Protein AF-A0A1B1N0K8-F1 (afdb_monomer)

Foldseek 3Di:
DVVVVVVVVVVVVVVVVVVVVCCVPCVVVVVVVVVVVVVVVCCVVCPPVVVVDDPPPDPDPVRVVVVVVVVVVVVVVVVPDDDDDDDDDDDDPPPDPVPVCPVVDDDDD

Mean predicted aligned error: 20.17 Å

pLDDT: mean 74.96, std 12.53, range [45.84, 94.75]

Secondary structure (DSSP, 8-state):
-HHHHHHHHHHHHHHHHHHHHHHHHHHHHHHHHHHHHHHHHHHHHS--GGGG--------HHHHHHHHHHHHHHHHHHTT--SS-----PPP-----TTSSTTSS----

Sequence (109 aa):
MRRQNLIFWIVMALVAVGVIRGLLSNWISLVIPLVLVALVYVLYKYPPKRFRRGPKIKPSARTAAKVAASQRRSAASSRSSSEGKRKHYPFQVIDGQKGKNDEDLPKYH

Nearest PDB structures (foldseek):
  8glv-assembly1_zt  TM=1.470E-01  e=8.382E+00  Chlamydomonas reinhardtii

Organism: NCBI:txid1462996

Solvent-accessible surface area (backbone atoms only — not comparable to full-atom values): 6939 Å² total; per-residue (Å²): 113,73,67,57,55,52,51,50,52,53,52,52,49,51,50,50,51,50,52,50,52,48,40,73,75,43,41,66,74,59,46,50,60,53,50,49,52,50,49,51,49,48,43,67,77,53,59,56,72,81,78,67,60,66,81,84,76,73,63,52,73,68,54,44,52,53,49,51,53,51,48,50,53,53,56,62,57,52,77,77,49,78,81,92,71,86,78,85,74,77,88,75,83,76,78,75,73,82,81,78,61,75,85,77,59,84,79,86,125

Radius of gyration: 37.85 Å; Cα contacts (8 Å, |Δi|>4): 6; chains: 1; bounding box: 62×38×108 Å

Structure (mmCIF, N/CA/C/O backbone):
data_AF-A0A1B1N0K8-F1
#
_entry.id   AF-A0A1B1N0K8-F1
#
loop_
_atom_site.group_PDB
_atom_site.id
_atom_site.type_symbol
_atom_site.label_atom_id
_atom_site.label_alt_id
_atom_site.label_comp_id
_atom_site.label_asym_id
_atom_site.label_entity_id
_atom_site.label_seq_id
_atom_site.pdbx_PDB_ins_code
_atom_site.Cartn_x
_atom_site.Cartn_y
_atom_site.Cartn_z
_atom_site.occupancy
_atom_site.B_iso_or_equiv
_atom_site.auth_seq_id
_atom_site.auth_comp_id
_atom_site.auth_asym_id
_atom_site.auth_atom_id
_atom_site.pdbx_PDB_model_num
ATOM 1 N N . MET A 1 1 ? 5.768 21.586 -34.714 1.00 59.00 1 MET A N 1
ATOM 2 C CA . MET A 1 1 ? 5.221 20.732 -33.632 1.00 59.00 1 MET A CA 1
ATOM 3 C C . MET A 1 1 ? 5.008 19.258 -34.016 1.00 59.00 1 MET A C 1
ATOM 5 O O . MET A 1 1 ? 5.335 18.403 -33.212 1.00 59.00 1 MET A O 1
ATOM 9 N N . ARG A 1 2 ? 4.551 18.887 -35.230 1.00 65.06 2 ARG A N 1
ATOM 10 C CA . ARG A 1 2 ? 4.288 17.462 -35.584 1.00 65.06 2 ARG A CA 1
ATOM 11 C C . ARG A 1 2 ? 5.509 16.521 -35.524 1.00 65.06 2 ARG A C 1
ATOM 13 O O . ARG A 1 2 ? 5.355 15.344 -35.223 1.00 65.06 2 ARG A O 1
ATOM 20 N N . ARG A 1 3 ? 6.722 17.037 -35.766 1.00 67.25 3 ARG A N 1
ATOM 21 C CA . ARG A 1 3 ? 7.972 16.254 -35.674 1.00 67.25 3 ARG A CA 1
ATOM 22 C C . ARG A 1 3 ? 8.324 15.868 -34.234 1.00 67.25 3 ARG A C 1
ATOM 24 O O . ARG A 1 3 ? 8.834 14.779 -34.018 1.00 67.25 3 ARG A O 1
ATOM 31 N N . GLN A 1 4 ? 7.996 16.717 -33.257 1.00 80.75 4 GLN A N 1
ATOM 32 C CA . GLN A 1 4 ? 8.192 16.410 -31.835 1.00 80.75 4 GLN A CA 1
ATOM 33 C C . GLN A 1 4 ? 7.243 15.304 -31.377 1.00 80.75 4 GLN A C 1
ATOM 35 O O . GLN A 1 4 ? 7.672 14.418 -30.652 1.00 80.75 4 GLN A O 1
ATOM 40 N N . ASN A 1 5 ? 6.004 15.283 -31.881 1.00 79.31 5 ASN A N 1
ATOM 41 C CA . ASN A 1 5 ? 5.079 14.177 -31.623 1.00 79.31 5 ASN A CA 1
ATOM 42 C C . ASN A 1 5 ? 5.612 12.858 -32.200 1.00 79.31 5 ASN A C 1
ATOM 44 O O . ASN A 1 5 ? 5.522 11.832 -31.539 1.00 79.31 5 ASN A O 1
ATOM 48 N N . LEU A 1 6 ? 6.206 12.884 -33.398 1.00 88.50 6 LEU A N 1
ATOM 49 C CA . LEU A 1 6 ? 6.798 11.691 -34.007 1.00 88.50 6 LEU A CA 1
ATOM 50 C C . LEU A 1 6 ? 7.989 11.165 -33.188 1.00 88.50 6 LEU A C 1
ATOM 52 O O . LEU A 1 6 ? 8.060 9.977 -32.893 1.00 88.50 6 LEU A O 1
ATOM 56 N N . ILE A 1 7 ? 8.887 12.063 -32.772 1.00 89.69 7 ILE A N 1
ATOM 57 C CA . ILE A 1 7 ? 10.038 11.726 -31.921 1.00 89.69 7 ILE A CA 1
ATOM 58 C C . ILE A 1 7 ? 9.560 11.194 -30.566 1.00 89.69 7 ILE A C 1
ATOM 60 O O . ILE A 1 7 ? 10.062 10.179 -30.100 1.00 89.69 7 ILE A O 1
ATOM 64 N N . PHE A 1 8 ? 8.553 11.826 -29.962 1.00 92.69 8 PHE A N 1
ATOM 65 C CA . PHE A 1 8 ? 7.960 11.382 -28.704 1.00 92.69 8 PHE A CA 1
ATOM 66 C C . PHE A 1 8 ? 7.393 9.962 -28.810 1.00 92.69 8 PHE A C 1
ATOM 68 O O . PHE A 1 8 ? 7.686 9.124 -27.962 1.00 92.69 8 PHE A O 1
ATOM 75 N N . TRP A 1 9 ? 6.642 9.665 -29.873 1.00 94.12 9 TRP A N 1
ATOM 76 C CA . TRP A 1 9 ? 6.097 8.327 -30.108 1.00 94.12 9 TRP A CA 1
ATOM 77 C C . TRP A 1 9 ? 7.185 7.277 -30.346 1.00 94.12 9 TRP A C 1
ATOM 79 O O . TRP A 1 9 ? 7.082 6.172 -29.819 1.00 94.12 9 TRP A O 1
ATOM 89 N N . ILE A 1 10 ? 8.250 7.621 -31.075 1.00 93.88 10 ILE A N 1
ATOM 90 C CA . ILE A 1 10 ? 9.402 6.732 -31.287 1.00 93.88 10 ILE A CA 1
ATOM 91 C C . ILE A 1 10 ? 10.117 6.440 -29.965 1.00 93.88 10 ILE A C 1
ATOM 93 O O . ILE A 1 10 ? 10.381 5.281 -29.655 1.00 93.88 10 ILE A O 1
ATOM 97 N N . VAL A 1 11 ? 10.394 7.473 -29.165 1.00 93.88 11 VAL A N 1
ATOM 98 C CA . VAL A 1 11 ? 11.031 7.320 -27.850 1.00 93.88 11 VAL A CA 1
ATOM 99 C C . VAL A 1 11 ? 10.153 6.473 -26.934 1.00 93.88 11 VAL A C 1
ATOM 101 O O . VAL A 1 11 ? 10.654 5.556 -26.288 1.00 93.88 11 VAL A O 1
ATOM 104 N N . MET A 1 12 ? 8.842 6.716 -26.919 1.00 94.69 12 MET A N 1
ATOM 105 C CA . MET A 1 12 ? 7.923 5.968 -26.068 1.00 94.69 12 MET A CA 1
ATOM 106 C C . MET A 1 12 ? 7.792 4.500 -26.499 1.00 94.69 12 MET A C 1
ATOM 108 O O . MET A 1 12 ? 7.754 3.612 -25.649 1.00 94.69 12 MET A O 1
ATOM 112 N N . ALA A 1 13 ? 7.829 4.218 -27.805 1.00 92.44 13 ALA A N 1
ATOM 113 C CA . ALA A 1 13 ? 7.900 2.853 -28.320 1.00 92.44 13 ALA A CA 1
ATOM 114 C C . ALA A 1 13 ? 9.215 2.156 -27.928 1.00 92.44 13 ALA A C 1
ATOM 116 O O . ALA A 1 13 ? 9.197 0.993 -27.527 1.00 92.44 13 ALA A O 1
ATOM 117 N N . LEU A 1 14 ? 10.351 2.859 -27.979 1.00 92.94 14 LEU A N 1
ATOM 118 C CA . LEU A 1 14 ? 11.652 2.307 -27.586 1.00 92.94 1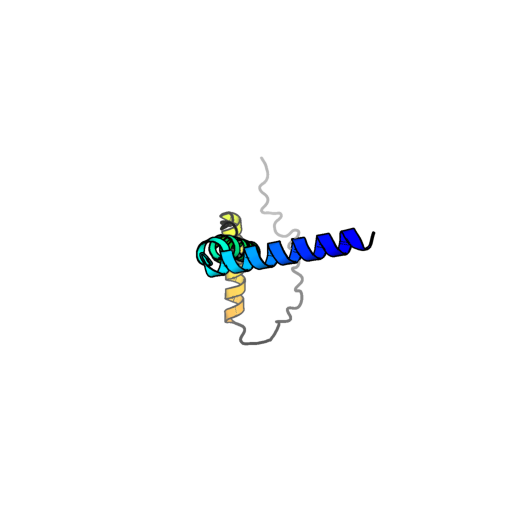4 LEU A CA 1
ATOM 119 C C . LEU A 1 14 ? 11.701 1.971 -26.091 1.00 92.94 14 LEU A C 1
ATOM 121 O O . LEU A 1 14 ? 12.174 0.900 -25.710 1.00 92.94 14 LEU A O 1
ATOM 125 N N . VAL A 1 15 ? 11.158 2.860 -25.254 1.00 90.81 15 VAL A N 1
ATOM 126 C CA . VAL A 1 15 ? 10.996 2.630 -23.813 1.00 90.81 15 VAL A CA 1
ATOM 127 C C . VAL A 1 15 ? 10.108 1.413 -23.572 1.00 90.81 15 VAL A C 1
ATOM 129 O O . VAL A 1 15 ? 10.497 0.526 -22.816 1.00 90.81 15 VAL A O 1
ATOM 132 N N . ALA A 1 16 ? 8.962 1.317 -24.252 1.00 88.38 16 ALA A N 1
ATOM 133 C CA . ALA A 1 16 ? 8.064 0.173 -24.123 1.00 88.38 16 ALA A CA 1
ATOM 134 C C . ALA A 1 16 ? 8.762 -1.147 -24.491 1.00 88.38 16 ALA A C 1
ATOM 136 O O . ALA A 1 16 ? 8.697 -2.107 -23.728 1.00 88.38 16 ALA A O 1
ATOM 137 N N . VAL A 1 17 ? 9.495 -1.191 -25.607 1.00 87.44 17 VAL A N 1
ATOM 138 C CA . VAL A 1 17 ? 10.250 -2.384 -26.029 1.00 87.44 17 VAL A CA 1
ATOM 139 C C . VAL A 1 17 ? 11.359 -2.734 -25.032 1.00 87.44 17 VAL A C 1
ATOM 141 O O . VAL A 1 17 ? 11.558 -3.912 -24.734 1.00 87.44 17 VAL A O 1
ATOM 144 N N . GLY A 1 18 ? 12.061 -1.737 -24.487 1.00 80.56 18 GLY A N 1
ATOM 145 C CA . GLY A 1 18 ? 13.083 -1.933 -23.457 1.00 80.56 18 GLY A CA 1
ATOM 146 C C . GLY A 1 18 ? 12.507 -2.519 -22.168 1.00 80.56 18 GLY A C 1
ATOM 147 O O . GLY A 1 18 ? 13.045 -3.491 -21.639 1.00 80.56 18 GLY A O 1
ATOM 148 N N . VAL A 1 19 ? 11.367 -1.992 -21.713 1.00 80.44 19 VAL A N 1
ATOM 149 C CA . VAL A 1 19 ? 10.635 -2.512 -20.549 1.00 80.44 19 VAL A CA 1
ATOM 150 C C . VAL A 1 19 ? 10.168 -3.940 -20.805 1.00 80.44 19 VAL A C 1
ATOM 152 O O . VAL A 1 19 ? 10.390 -4.800 -19.961 1.00 80.44 19 VAL A O 1
ATOM 155 N N . ILE A 1 20 ? 9.591 -4.222 -21.976 1.00 80.25 20 ILE A N 1
ATOM 156 C CA . ILE A 1 20 ? 9.135 -5.566 -22.352 1.00 80.25 20 ILE A CA 1
ATOM 157 C C . ILE A 1 20 ? 10.315 -6.544 -22.347 1.00 80.25 20 ILE A C 1
ATOM 159 O O . ILE A 1 20 ? 10.243 -7.576 -21.689 1.00 80.25 20 ILE A O 1
ATOM 163 N N . ARG A 1 21 ? 11.440 -6.214 -22.995 1.00 78.38 21 ARG A N 1
ATOM 164 C CA . ARG A 1 21 ? 12.632 -7.080 -23.001 1.00 78.38 21 ARG A CA 1
ATOM 165 C C . ARG A 1 21 ? 13.219 -7.296 -21.604 1.00 78.38 21 ARG A C 1
ATOM 167 O O . ARG A 1 21 ? 13.594 -8.421 -21.287 1.00 78.38 21 ARG A O 1
ATOM 174 N N . GLY A 1 22 ? 13.268 -6.257 -20.768 1.00 72.44 22 GLY A N 1
ATOM 175 C CA . GLY A 1 22 ? 13.711 -6.370 -19.374 1.00 72.44 22 GLY A CA 1
ATOM 176 C C . GLY A 1 22 ? 12.771 -7.231 -18.526 1.00 72.44 22 GLY A C 1
ATOM 177 O O . GLY A 1 22 ? 13.226 -8.024 -17.701 1.00 72.44 22 GLY A O 1
ATOM 178 N N . LEU A 1 23 ? 11.466 -7.142 -18.790 1.00 71.69 23 LEU A N 1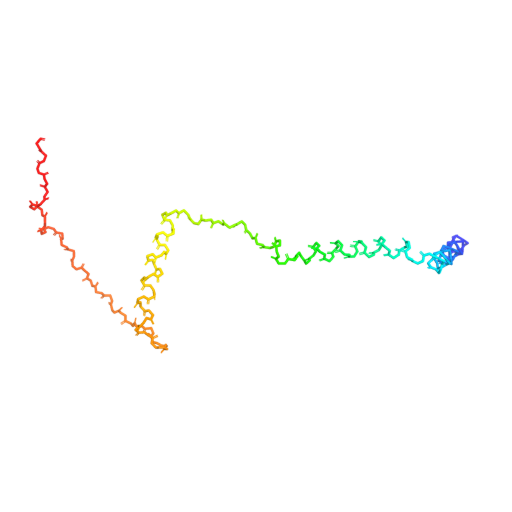
ATOM 179 C CA . LEU A 1 23 ? 10.455 -7.993 -18.178 1.00 71.69 23 LEU A CA 1
ATOM 180 C C . LEU A 1 23 ? 10.623 -9.446 -18.634 1.00 71.69 23 LEU A C 1
ATOM 182 O O . LEU A 1 23 ? 10.575 -10.331 -17.800 1.00 71.69 23 LEU A O 1
ATOM 186 N N . LEU A 1 24 ? 10.905 -9.717 -19.909 1.00 73.62 24 LEU A N 1
ATOM 187 C CA . LEU A 1 24 ? 11.147 -11.081 -20.397 1.00 73.62 24 LEU A CA 1
ATOM 188 C C . LEU A 1 24 ? 12.447 -11.705 -19.858 1.00 73.62 24 LEU A C 1
ATOM 190 O O . LEU A 1 24 ? 12.469 -12.912 -19.634 1.00 73.62 24 LEU A O 1
ATOM 194 N N . SER A 1 25 ? 13.517 -10.930 -19.633 1.00 75.25 25 SER A N 1
ATOM 195 C CA . SER A 1 25 ? 14.793 -11.494 -19.158 1.00 75.25 25 SER A CA 1
ATOM 196 C C . SER A 1 25 ? 14.855 -11.674 -17.640 1.00 75.25 25 SER A C 1
ATOM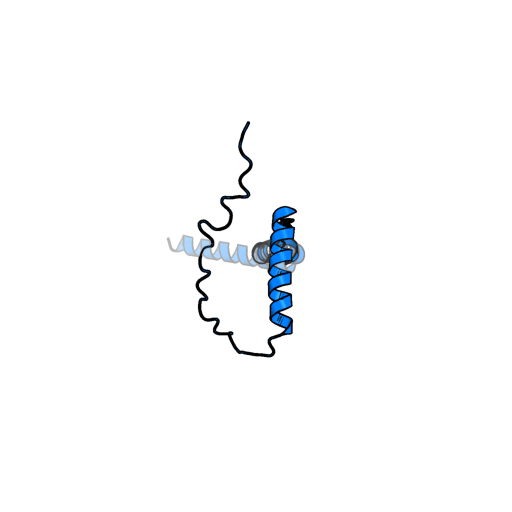 198 O O . SER A 1 25 ? 15.425 -12.653 -17.176 1.00 75.25 25 SER A O 1
ATOM 200 N N . ASN A 1 26 ? 14.292 -10.744 -16.861 1.00 71.75 26 ASN A N 1
ATOM 201 C CA . ASN A 1 26 ? 14.362 -10.748 -15.396 1.00 71.75 26 ASN A CA 1
ATOM 202 C C . ASN A 1 26 ? 13.027 -10.312 -14.773 1.00 71.75 26 ASN A C 1
ATOM 204 O O . ASN A 1 26 ? 12.990 -9.441 -13.901 1.00 71.75 26 ASN A O 1
ATOM 208 N N . TRP A 1 27 ? 11.923 -10.937 -15.200 1.00 73.06 27 TRP A N 1
ATOM 209 C CA . TRP A 1 27 ? 10.568 -10.633 -14.715 1.00 73.06 27 TRP A CA 1
ATOM 210 C C . TRP A 1 27 ? 10.479 -10.592 -13.185 1.00 73.06 27 TRP A C 1
ATOM 212 O O . TRP A 1 27 ? 9.830 -9.714 -12.623 1.00 73.06 27 TRP A O 1
ATOM 222 N N . ILE A 1 28 ? 11.202 -11.487 -12.508 1.00 73.31 28 ILE A N 1
ATOM 223 C CA . ILE A 1 28 ? 11.251 -11.595 -11.047 1.00 73.31 28 ILE A CA 1
ATOM 224 C C . ILE A 1 28 ? 11.717 -10.279 -10.406 1.00 73.31 28 ILE A C 1
ATOM 226 O O . ILE A 1 28 ? 11.122 -9.834 -9.430 1.00 73.31 28 ILE A O 1
ATOM 230 N N . SER A 1 29 ? 12.720 -9.603 -10.975 1.00 77.06 29 SER A N 1
ATOM 231 C C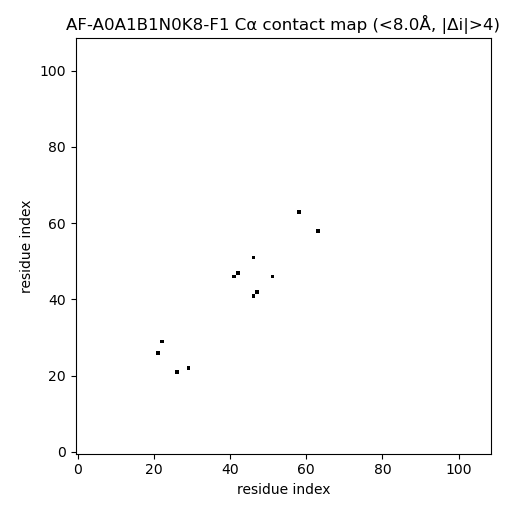A . SER A 1 29 ? 13.283 -8.370 -10.403 1.00 77.06 29 SER A CA 1
ATOM 232 C C . SER A 1 29 ? 12.326 -7.174 -10.491 1.00 77.06 29 SER A C 1
ATOM 234 O O . SER A 1 29 ? 12.354 -6.307 -9.623 1.00 77.06 29 SER A O 1
ATOM 236 N N . LEU A 1 30 ? 11.433 -7.150 -11.488 1.00 76.31 30 LEU A N 1
ATOM 237 C CA . LEU A 1 30 ? 10.407 -6.110 -11.649 1.00 76.31 30 LEU A CA 1
ATOM 238 C C . LEU A 1 30 ? 9.108 -6.446 -10.904 1.00 76.31 30 LEU A C 1
ATOM 240 O O . LEU A 1 30 ? 8.449 -5.561 -10.359 1.00 76.31 30 LEU A O 1
ATOM 244 N N . VAL A 1 31 ? 8.750 -7.728 -10.840 1.00 82.00 31 VAL A N 1
ATOM 245 C CA . VAL A 1 31 ? 7.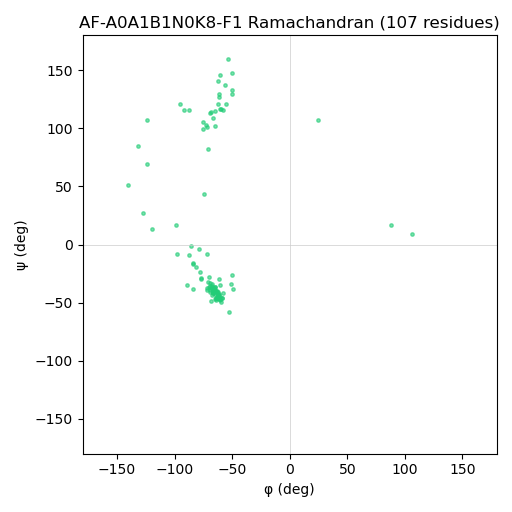552 -8.196 -10.139 1.00 82.00 31 VAL A CA 1
ATOM 246 C C . VAL A 1 31 ? 7.722 -8.099 -8.626 1.00 82.00 31 VAL A C 1
ATOM 248 O O . VAL A 1 31 ? 6.771 -7.711 -7.959 1.00 82.00 31 VAL A O 1
ATOM 251 N N . ILE A 1 32 ? 8.910 -8.371 -8.073 1.00 83.44 32 ILE A N 1
ATOM 252 C CA . ILE A 1 32 ? 9.163 -8.261 -6.626 1.00 83.44 32 ILE A CA 1
ATOM 253 C C . ILE A 1 32 ? 8.769 -6.883 -6.066 1.00 83.44 32 ILE A C 1
ATOM 255 O O . ILE A 1 32 ? 7.916 -6.857 -5.181 1.00 83.44 32 ILE A O 1
ATOM 259 N N . PRO A 1 33 ? 9.305 -5.739 -6.540 1.00 86.38 33 PRO A N 1
ATOM 260 C CA . PRO A 1 33 ? 8.944 -4.434 -5.989 1.00 86.38 33 PRO A CA 1
ATOM 261 C C . PRO A 1 33 ? 7.473 -4.084 -6.243 1.00 86.38 33 PRO A C 1
ATOM 263 O O . PRO A 1 33 ? 6.826 -3.531 -5.356 1.00 86.38 33 PRO A O 1
ATOM 266 N N . LEU A 1 34 ? 6.912 -4.456 -7.401 1.00 90.19 34 LEU A N 1
ATOM 267 C CA . LEU A 1 34 ? 5.495 -4.238 -7.709 1.00 90.19 34 LEU A CA 1
ATOM 268 C C . LEU A 1 34 ? 4.582 -4.988 -6.728 1.00 90.19 34 LEU A C 1
ATOM 270 O O . LEU A 1 34 ? 3.644 -4.414 -6.173 1.00 90.19 34 LEU A O 1
ATOM 274 N N . VAL A 1 35 ? 4.885 -6.262 -6.479 1.00 91.75 35 VAL A N 1
ATOM 275 C CA . VAL A 1 35 ? 4.172 -7.104 -5.516 1.00 91.75 35 VAL A CA 1
ATOM 276 C C . VAL A 1 35 ? 4.376 -6.582 -4.103 1.00 91.75 35 VAL A C 1
ATOM 278 O O . VAL A 1 35 ? 3.429 -6.592 -3.330 1.00 91.75 35 VAL A O 1
ATOM 281 N N . LEU A 1 36 ? 5.559 -6.073 -3.757 1.00 94.38 36 LEU A N 1
ATOM 282 C CA . LEU A 1 36 ? 5.836 -5.502 -2.440 1.00 94.38 36 LEU A CA 1
ATOM 283 C C . LEU A 1 36 ? 4.977 -4.256 -2.188 1.00 94.38 36 LEU A C 1
ATOM 285 O O . LEU A 1 36 ? 4.326 -4.164 -1.149 1.00 94.38 36 LEU A O 1
ATOM 289 N N . VAL A 1 37 ? 4.887 -3.345 -3.164 1.00 94.56 37 VAL A N 1
ATOM 290 C CA . VAL A 1 37 ? 3.997 -2.174 -3.101 1.00 94.56 37 VAL A CA 1
ATOM 291 C C . VAL A 1 37 ? 2.535 -2.607 -3.006 1.00 94.56 37 VAL A C 1
ATOM 293 O O . VAL A 1 37 ? 1.807 -2.108 -2.148 1.00 94.56 37 VAL A O 1
ATOM 296 N N . ALA A 1 38 ? 2.103 -3.565 -3.830 1.00 93.75 38 ALA A N 1
ATOM 297 C CA . ALA A 1 38 ? 0.742 -4.09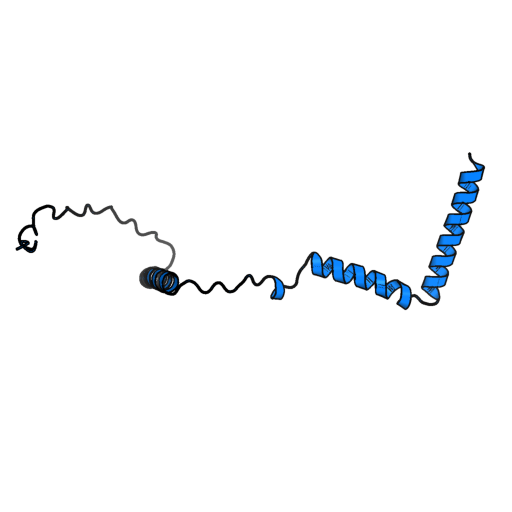0 -3.783 1.00 93.75 38 ALA A CA 1
ATOM 298 C C . ALA A 1 38 ? 0.427 -4.747 -2.429 1.00 93.75 38 ALA A C 1
ATOM 300 O O . ALA A 1 38 ? -0.631 -4.503 -1.854 1.00 93.75 38 ALA A O 1
ATOM 301 N N . LEU A 1 39 ? 1.356 -5.531 -1.880 1.00 94.31 39 LEU A N 1
ATOM 302 C CA . LEU A 1 39 ? 1.216 -6.205 -0.595 1.00 94.31 39 LEU A CA 1
ATOM 303 C C . LEU A 1 39 ? 1.122 -5.190 0.546 1.00 94.31 39 LEU A C 1
ATOM 305 O O . LEU A 1 39 ? 0.221 -5.294 1.375 1.00 94.31 39 LEU A O 1
ATOM 309 N N . VAL A 1 40 ? 1.999 -4.183 0.567 1.00 94.19 40 VAL A N 1
ATOM 310 C CA . VAL A 1 40 ? 1.950 -3.086 1.545 1.00 94.19 40 VAL A CA 1
ATOM 311 C C . VAL A 1 40 ? 0.639 -2.317 1.424 1.00 94.19 40 VAL A C 1
ATOM 313 O O . VAL A 1 40 ? -0.006 -2.067 2.439 1.00 94.19 40 VAL A O 1
ATOM 316 N N . TYR A 1 41 ? 0.198 -1.994 0.206 1.00 94.75 41 TYR A N 1
ATOM 317 C CA . TYR A 1 41 ? -1.070 -1.306 -0.034 1.00 94.75 41 TYR A CA 1
ATOM 318 C C . TYR A 1 41 ? -2.269 -2.118 0.469 1.00 94.75 41 TYR A C 1
ATOM 320 O O . TYR A 1 41 ? -3.123 -1.590 1.181 1.00 94.75 41 TYR A O 1
ATOM 328 N N . VAL A 1 42 ? -2.319 -3.414 0.153 1.00 93.31 42 VAL A N 1
ATOM 329 C CA . VAL A 1 42 ? -3.373 -4.324 0.618 1.00 93.31 42 VAL A CA 1
ATOM 330 C C . VAL A 1 42 ? -3.356 -4.426 2.138 1.00 93.31 42 VAL A C 1
ATOM 332 O O . VAL A 1 42 ? -4.411 -4.331 2.759 1.00 93.31 42 VAL A O 1
ATOM 335 N N . LEU A 1 43 ? -2.183 -4.570 2.753 1.00 89.88 43 LEU A N 1
ATOM 336 C CA . LEU A 1 43 ? -2.056 -4.701 4.203 1.00 89.88 43 LEU A CA 1
ATOM 337 C C . LEU A 1 43 ? -2.362 -3.389 4.940 1.00 89.88 43 LEU A C 1
ATOM 339 O O . LEU A 1 43 ? -2.903 -3.422 6.042 1.00 89.88 43 LEU A O 1
ATOM 343 N N . TYR A 1 44 ? -2.060 -2.243 4.327 1.00 89.38 44 TYR A N 1
ATOM 344 C CA . TYR A 1 44 ? -2.444 -0.920 4.814 1.00 89.38 44 TYR A CA 1
ATOM 345 C C . TYR A 1 44 ? -3.960 -0.707 4.726 1.00 89.38 44 TYR A C 1
ATOM 347 O O . TYR A 1 44 ? -4.588 -0.288 5.697 1.00 89.38 44 TYR A O 1
ATOM 355 N N . LYS A 1 45 ? -4.567 -1.019 3.575 1.00 91.19 45 LYS A N 1
ATOM 356 C CA . LYS A 1 45 ? -6.006 -0.836 3.342 1.00 91.19 45 LYS A CA 1
ATOM 357 C C . LYS A 1 45 ? -6.850 -1.827 4.145 1.00 91.19 45 LYS A C 1
ATOM 359 O O . LYS A 1 45 ? -7.922 -1.474 4.638 1.00 91.19 45 LYS A O 1
ATOM 364 N N . TYR A 1 46 ? -6.361 -3.053 4.285 1.00 88.94 46 TYR A N 1
ATOM 365 C CA . TYR A 1 46 ? -7.024 -4.159 4.964 1.00 88.94 46 TYR A CA 1
ATOM 366 C C . TYR A 1 46 ? -6.116 -4.716 6.069 1.00 88.94 46 TYR A C 1
ATOM 368 O O . TYR A 1 46 ? -5.626 -5.846 5.965 1.00 88.94 46 TYR A O 1
ATOM 376 N N . PRO A 1 47 ? -5.894 -3.952 7.159 1.00 82.12 47 PRO A N 1
ATOM 377 C CA . PRO A 1 47 ? -5.034 -4.397 8.241 1.00 82.12 47 PRO A CA 1
ATOM 378 C C . PRO A 1 47 ? -5.611 -5.678 8.853 1.00 82.12 47 PRO A C 1
ATOM 380 O O . PRO A 1 47 ? -6.805 -5.729 9.186 1.00 82.12 47 PRO A O 1
ATOM 383 N N . PRO A 1 48 ? -4.799 -6.737 9.017 1.00 82.38 48 PRO A N 1
ATOM 384 C CA . PRO A 1 48 ? -5.298 -8.010 9.504 1.00 82.38 48 PRO A CA 1
ATOM 385 C C . PRO A 1 48 ? -5.900 -7.858 10.904 1.00 82.38 48 PRO A C 1
ATOM 387 O O . PRO A 1 48 ? -5.425 -7.079 11.730 1.00 82.38 48 PRO A O 1
ATOM 390 N N . LYS A 1 49 ? -6.952 -8.640 11.189 1.00 73.88 49 LYS A N 1
ATOM 391 C CA . LYS A 1 49 ? -7.780 -8.547 12.412 1.00 73.88 49 LYS A CA 1
ATOM 392 C C . LYS A 1 49 ? -6.970 -8.527 13.718 1.00 73.88 49 LYS A C 1
ATOM 394 O O . LYS A 1 49 ? -7.427 -7.959 14.705 1.00 73.88 49 LYS A O 1
ATOM 399 N N . ARG A 1 50 ? -5.761 -9.099 13.724 1.00 74.81 50 ARG A N 1
ATOM 400 C CA . ARG A 1 50 ? -4.822 -9.047 14.857 1.00 74.81 50 ARG A CA 1
ATOM 401 C C . ARG A 1 50 ? -4.395 -7.623 15.239 1.00 74.81 50 ARG A C 1
ATOM 403 O O . ARG A 1 50 ? -4.267 -7.358 16.427 1.00 74.81 50 ARG A O 1
ATOM 410 N N . PHE A 1 51 ? -4.263 -6.717 14.270 1.00 71.81 51 PHE A N 1
ATOM 411 C CA . PHE A 1 51 ? -3.910 -5.307 14.483 1.00 71.81 51 PHE A CA 1
ATOM 412 C C . PHE A 1 51 ? -5.128 -4.410 14.742 1.00 71.81 51 PHE A C 1
ATOM 414 O O . PHE A 1 51 ? -4.975 -3.264 15.141 1.00 71.81 51 PHE A O 1
ATOM 421 N N . ARG A 1 52 ? -6.349 -4.933 14.562 1.00 68.94 52 ARG A N 1
ATOM 422 C CA . ARG A 1 52 ? -7.604 -4.232 14.889 1.00 68.94 52 ARG A CA 1
ATOM 423 C C . ARG A 1 52 ? -8.023 -4.392 16.352 1.00 68.94 52 ARG A C 1
ATOM 425 O O . ARG A 1 52 ? -9.064 -3.874 16.750 1.00 68.94 52 ARG A O 1
ATOM 432 N N . ARG A 1 53 ? -7.261 -5.136 17.159 1.00 76.75 53 ARG A N 1
ATOM 433 C CA . ARG A 1 53 ? -7.534 -5.261 18.592 1.00 76.75 53 ARG A CA 1
ATOM 434 C C . ARG A 1 53 ? -7.088 -3.967 19.262 1.00 76.75 53 ARG A C 1
ATOM 436 O O . ARG A 1 53 ? -5.901 -3.778 19.503 1.00 76.75 53 ARG A O 1
ATOM 443 N N . GLY A 1 54 ? -8.048 -3.084 19.527 1.00 75.50 54 GLY A N 1
ATOM 444 C CA . GLY A 1 54 ? -7.825 -1.924 20.383 1.00 75.50 54 GLY A CA 1
ATOM 445 C C . GLY A 1 54 ? -7.249 -2.349 21.740 1.00 75.50 54 GLY A C 1
ATOM 446 O O . GLY A 1 54 ? -7.373 -3.523 22.120 1.00 75.50 54 GLY A O 1
ATOM 447 N N . PRO A 1 55 ? -6.599 -1.423 22.467 1.00 76.06 55 PRO A N 1
ATOM 448 C CA . PRO A 1 55 ? -6.031 -1.722 23.771 1.00 76.06 55 PRO A CA 1
ATOM 449 C C . PRO A 1 55 ? -7.089 -2.406 24.632 1.00 76.06 55 PRO A C 1
ATOM 451 O O . PRO A 1 55 ? -8.249 -1.993 24.671 1.00 76.06 55 PRO A O 1
ATOM 454 N N . LYS A 1 56 ? -6.697 -3.500 25.286 1.00 72.19 56 LYS A N 1
ATOM 455 C CA . LYS A 1 56 ? -7.573 -4.242 26.190 1.00 72.19 56 LYS A CA 1
ATOM 456 C C . LYS A 1 56 ? -7.750 -3.372 27.434 1.00 72.19 56 LYS A C 1
ATOM 458 O O . LYS A 1 56 ? -7.010 -3.513 28.405 1.00 72.19 56 LYS A O 1
ATOM 463 N N . ILE A 1 57 ? -8.670 -2.410 27.357 1.00 72.19 57 ILE A N 1
ATOM 464 C CA . ILE A 1 57 ? -8.998 -1.508 28.457 1.00 72.19 57 ILE A CA 1
ATOM 465 C C . ILE A 1 57 ? -9.598 -2.394 29.536 1.00 72.19 57 ILE A C 1
ATOM 467 O O . ILE A 1 57 ? -10.736 -2.850 29.427 1.00 72.19 57 ILE A O 1
ATOM 471 N N . LYS A 1 58 ? -8.799 -2.700 30.557 1.00 72.44 58 LYS A N 1
ATOM 472 C CA . LYS A 1 58 ? -9.313 -3.326 31.766 1.00 72.44 58 LYS A CA 1
ATOM 473 C C . LYS A 1 58 ? -10.245 -2.285 32.393 1.00 72.44 58 LYS A C 1
ATOM 475 O O . LYS A 1 58 ? -9.755 -1.212 32.750 1.00 72.44 58 LYS A O 1
ATOM 480 N N . PRO A 1 59 ? -11.566 -2.527 32.484 1.00 70.38 59 PRO A N 1
ATOM 481 C CA . PRO A 1 59 ? -12.426 -1.616 33.219 1.00 70.38 59 PRO A CA 1
ATOM 482 C C . PRO A 1 59 ? -11.873 -1.502 34.640 1.00 70.38 59 PRO A C 1
ATOM 484 O O . PRO A 1 59 ? -11.452 -2.505 35.221 1.00 70.38 59 PRO A O 1
ATOM 487 N N . SER A 1 60 ? -11.841 -0.281 35.183 1.00 76.62 60 SER A N 1
ATOM 488 C CA . SER A 1 60 ? -11.423 -0.063 36.570 1.00 76.62 60 SER A CA 1
ATOM 489 C C . SER A 1 60 ? -12.188 -1.026 37.486 1.00 76.62 60 SER A C 1
ATOM 491 O O . SER A 1 60 ? -13.344 -1.348 37.199 1.00 76.62 60 SER A O 1
ATOM 493 N N . ALA A 1 61 ? -11.584 -1.493 38.582 1.00 73.62 61 ALA A N 1
ATOM 494 C CA . ALA A 1 61 ? -12.226 -2.465 39.477 1.00 73.62 61 ALA A CA 1
ATOM 495 C C . ALA A 1 61 ? -13.643 -2.026 39.909 1.00 73.62 61 ALA A C 1
ATOM 497 O O . ALA A 1 61 ? -14.560 -2.843 39.992 1.00 73.62 61 ALA A O 1
ATOM 498 N N . ARG A 1 62 ? -13.855 -0.711 40.072 1.00 70.31 62 ARG A N 1
ATOM 499 C CA . ARG A 1 62 ? -15.167 -0.107 40.346 1.00 70.31 62 ARG A CA 1
ATOM 500 C C . ARG A 1 62 ? -16.144 -0.231 39.173 1.00 70.31 62 ARG A C 1
ATOM 502 O O . ARG A 1 62 ? -17.307 -0.573 39.380 1.00 70.31 62 ARG A O 1
ATOM 509 N N . THR A 1 63 ? -15.691 0.007 37.942 1.00 75.75 63 THR A N 1
ATOM 510 C CA . THR A 1 63 ? -16.509 -0.173 36.732 1.00 75.75 63 THR A CA 1
ATOM 511 C C . THR A 1 63 ? -16.841 -1.648 36.510 1.00 75.75 63 THR A C 1
ATOM 513 O O . THR A 1 63 ? -17.986 -1.968 36.208 1.00 75.75 63 THR A O 1
ATOM 516 N N . ALA A 1 64 ? -15.884 -2.554 36.728 1.00 74.44 64 ALA A N 1
ATOM 517 C CA . ALA A 1 64 ? -16.09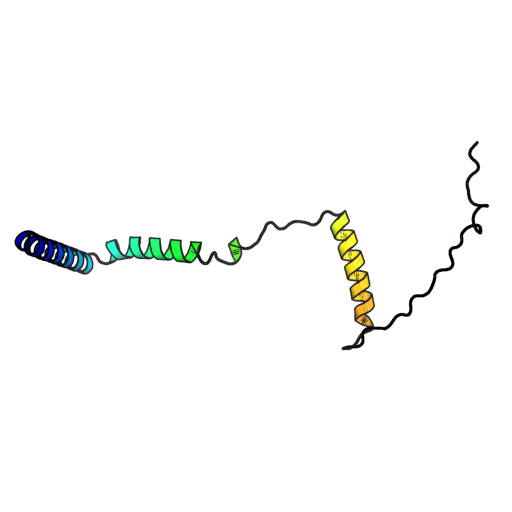5 -3.995 36.621 1.00 74.44 64 ALA A CA 1
ATOM 518 C C . ALA A 1 64 ? -17.137 -4.494 37.634 1.00 74.44 64 ALA A C 1
ATOM 520 O O . ALA A 1 64 ? -18.039 -5.235 37.257 1.00 74.44 64 ALA A O 1
ATOM 521 N N . ALA A 1 65 ? -17.080 -4.030 38.888 1.00 73.81 65 ALA A N 1
ATOM 522 C CA . ALA A 1 65 ? -18.076 -4.367 39.905 1.00 73.81 65 ALA A CA 1
ATOM 523 C C . ALA A 1 65 ? -19.476 -3.843 39.544 1.00 73.81 65 ALA A C 1
ATOM 525 O O . ALA A 1 65 ? -20.463 -4.561 39.701 1.00 73.81 65 ALA A O 1
ATOM 526 N N . LYS A 1 66 ? -19.575 -2.621 39.002 1.00 74.88 66 LYS A N 1
ATOM 527 C CA . LYS A 1 66 ? -20.855 -2.026 38.589 1.00 74.88 66 LYS A CA 1
ATOM 528 C C . LYS A 1 66 ? -21.458 -2.732 37.370 1.00 74.88 66 LYS A C 1
ATOM 530 O O . LYS A 1 66 ? -22.661 -2.976 37.356 1.00 74.88 66 LYS A O 1
ATOM 535 N N . VAL A 1 67 ? -20.631 -3.098 36.387 1.00 77.62 67 VAL A N 1
ATOM 536 C CA . VAL A 1 67 ? -21.054 -3.850 35.194 1.00 77.62 67 VAL A CA 1
ATOM 537 C C . VAL A 1 67 ? -21.388 -5.301 35.545 1.00 77.62 67 VAL A C 1
ATOM 539 O O . VAL A 1 67 ? -22.389 -5.822 35.076 1.00 77.62 67 VAL A O 1
ATOM 542 N N . ALA A 1 68 ? -20.633 -5.951 36.432 1.00 77.38 68 ALA A N 1
ATOM 543 C CA . ALA A 1 68 ? -20.976 -7.282 36.927 1.00 77.38 68 ALA A CA 1
ATOM 544 C C . ALA A 1 68 ? -22.275 -7.262 37.750 1.00 77.38 68 ALA A C 1
ATOM 546 O O . ALA A 1 68 ? -23.092 -8.171 37.628 1.00 77.38 68 ALA A O 1
ATOM 547 N N . ALA A 1 69 ? -22.507 -6.221 38.556 1.00 75.81 69 ALA A N 1
ATOM 548 C CA . ALA A 1 69 ? -23.758 -6.046 39.287 1.00 75.81 69 ALA A CA 1
ATOM 549 C C . ALA A 1 69 ? -24.944 -5.776 38.347 1.00 75.81 69 ALA A C 1
ATOM 551 O O . ALA A 1 69 ? -26.012 -6.352 38.548 1.00 75.81 69 ALA A O 1
ATOM 552 N N . SER A 1 70 ? -24.777 -4.954 37.303 1.00 72.38 70 SER A N 1
ATOM 553 C CA . SER A 1 70 ? -25.835 -4.718 36.311 1.00 72.38 70 SER A CA 1
ATOM 554 C C . SER A 1 70 ? -26.101 -5.953 35.448 1.00 72.38 70 SER A C 1
ATOM 556 O O . SER A 1 70 ? -27.261 -6.278 35.211 1.00 72.38 70 SER A O 1
ATOM 558 N N . GLN A 1 71 ? -25.059 -6.695 35.064 1.00 75.44 71 GLN A N 1
ATOM 559 C CA . GLN A 1 71 ? -25.162 -7.937 34.299 1.00 75.44 71 GLN A CA 1
ATOM 560 C C . GLN A 1 71 ? -25.782 -9.076 35.118 1.00 75.44 71 GLN A C 1
ATOM 562 O O . GLN A 1 71 ? -26.551 -9.869 34.588 1.00 75.44 71 GLN A O 1
ATOM 567 N N . ARG A 1 72 ? -25.511 -9.154 36.427 1.00 70.56 72 ARG A N 1
ATOM 568 C CA . ARG A 1 72 ? -26.196 -10.097 37.328 1.00 70.56 72 ARG A CA 1
ATOM 569 C C . ARG A 1 72 ? -27.673 -9.749 37.500 1.00 70.56 72 ARG A C 1
ATOM 571 O O . ARG A 1 72 ? -28.491 -10.660 37.533 1.00 70.56 72 ARG A O 1
ATOM 578 N N . ARG A 1 73 ? -28.030 -8.459 37.554 1.00 64.94 73 ARG A N 1
ATOM 579 C CA . ARG A 1 73 ? -29.438 -8.021 37.588 1.00 64.94 73 ARG A CA 1
ATOM 580 C C . ARG A 1 73 ? -30.174 -8.338 36.285 1.00 64.94 73 ARG A C 1
ATOM 582 O O . ARG A 1 73 ? -31.314 -8.781 36.349 1.00 64.94 73 ARG A O 1
ATOM 589 N N . SER A 1 74 ? -29.529 -8.184 35.127 1.00 59.97 74 SER A N 1
ATOM 590 C CA . SER A 1 74 ? -30.127 -8.547 33.834 1.00 59.97 74 SER A CA 1
ATOM 591 C C . SER A 1 74 ? -30.130 -10.057 33.552 1.00 59.97 74 SER A C 1
ATOM 593 O O . SER A 1 74 ? -31.044 -10.549 32.902 1.00 59.97 74 SER A O 1
ATOM 595 N N . ALA A 1 75 ? -29.175 -10.826 34.085 1.00 58.62 75 ALA A N 1
ATOM 596 C CA . ALA A 1 75 ? -29.178 -12.293 34.008 1.00 58.62 75 ALA A CA 1
ATOM 597 C C . ALA A 1 75 ? -30.141 -12.956 35.016 1.00 58.62 75 ALA A C 1
ATOM 599 O O . ALA A 1 75 ? -30.584 -14.087 34.811 1.00 58.62 75 ALA A O 1
ATOM 600 N N . ALA A 1 76 ? -30.468 -12.268 36.114 1.00 57.09 76 ALA A N 1
ATOM 601 C CA . ALA A 1 76 ? -31.530 -12.670 37.035 1.00 57.09 76 ALA A CA 1
ATOM 602 C C . ALA A 1 76 ? -32.926 -12.341 36.475 1.00 57.09 76 ALA A C 1
ATOM 604 O O . ALA A 1 76 ? -33.867 -13.085 36.736 1.00 57.09 76 ALA A O 1
ATOM 605 N N . SER A 1 77 ? -33.062 -11.292 35.652 1.00 52.22 77 SER A N 1
ATOM 606 C CA . SER A 1 77 ? -34.309 -11.005 34.926 1.00 52.22 77 SER A CA 1
ATOM 607 C C . SER A 1 77 ? -34.482 -11.825 33.637 1.00 52.22 77 SER A C 1
ATOM 609 O O . SER A 1 77 ? -35.608 -11.981 33.167 1.00 52.22 77 SER A O 1
ATOM 611 N N . SER A 1 78 ? -33.408 -12.395 33.074 1.00 48.53 78 SER A N 1
ATOM 612 C CA . SER A 1 78 ? -33.485 -13.241 31.869 1.00 48.53 78 SER A CA 1
ATOM 613 C C . SER A 1 78 ? -33.830 -14.708 32.145 1.00 48.53 78 SER A C 1
ATOM 615 O O . SER A 1 78 ? -34.251 -15.408 31.232 1.00 48.53 78 SER A O 1
ATOM 617 N N . ARG A 1 79 ? -33.716 -15.193 33.391 1.00 49.69 79 ARG A N 1
ATOM 618 C CA . ARG A 1 79 ? -34.157 -16.556 33.759 1.00 49.69 79 ARG A CA 1
ATOM 619 C C . ARG A 1 79 ? -35.671 -16.695 33.972 1.00 49.69 79 ARG A C 1
ATOM 621 O O . ARG A 1 79 ? -36.139 -17.807 34.182 1.00 49.69 79 ARG A O 1
ATOM 628 N N . SER A 1 80 ? -36.436 -15.603 33.885 1.00 50.62 80 SER A N 1
ATOM 629 C CA . SER A 1 80 ? -37.907 -15.611 33.982 1.00 50.62 80 SER A CA 1
ATOM 630 C C . SER A 1 80 ? -38.623 -15.074 32.736 1.00 50.62 80 SER A C 1
ATOM 632 O O . SER A 1 80 ? -39.823 -14.804 32.783 1.00 50.62 80 SER A O 1
ATOM 634 N N . SER A 1 81 ? -37.917 -14.922 31.612 1.00 47.12 81 SER A N 1
ATOM 635 C CA . SER A 1 81 ? -38.523 -14.499 30.347 1.00 47.12 81 SER A CA 1
ATOM 636 C C . SER A 1 81 ? -38.079 -15.398 29.201 1.00 47.12 81 SER A C 1
ATOM 638 O O . SER A 1 81 ? -37.159 -15.091 28.449 1.00 47.12 81 SER A O 1
ATOM 640 N N . SER A 1 82 ? -38.792 -16.513 29.055 1.00 45.84 82 SER A N 1
ATOM 641 C CA . SER A 1 82 ? -39.056 -17.047 27.726 1.00 45.84 82 SER A CA 1
ATOM 642 C C . SER A 1 82 ? -39.606 -15.915 26.845 1.00 45.84 82 SER A C 1
ATOM 644 O O . SER A 1 82 ? -40.487 -15.166 27.268 1.00 45.84 82 SER A O 1
ATOM 646 N N . GLU A 1 83 ? -38.999 -15.752 25.672 1.00 53.31 83 GLU A N 1
ATOM 647 C CA . GLU A 1 83 ? -39.506 -15.091 24.467 1.00 53.31 83 GLU A CA 1
ATOM 648 C C . GLU A 1 83 ? -40.616 -14.014 24.652 1.00 53.31 83 GLU A C 1
ATOM 650 O O . GLU A 1 83 ? -41.797 -14.303 24.834 1.00 53.31 83 GLU A O 1
ATOM 655 N N . GLY A 1 84 ? -40.263 -12.733 24.490 1.00 53.84 84 GLY A N 1
ATOM 656 C CA . GLY A 1 84 ? -41.159 -11.793 23.794 1.00 53.84 84 GLY A CA 1
ATOM 657 C C . GLY A 1 84 ? -42.250 -11.014 24.553 1.00 53.84 84 GLY A C 1
ATOM 658 O O . GLY A 1 84 ? -43.099 -10.428 23.885 1.00 53.84 84 GLY A O 1
ATOM 659 N N . LYS A 1 85 ? -42.253 -10.886 25.889 1.00 55.31 85 LYS A N 1
ATOM 660 C CA . LYS A 1 85 ? -43.169 -9.939 26.581 1.00 55.31 85 LYS A CA 1
ATOM 661 C C . LYS A 1 85 ? -42.434 -8.937 27.471 1.00 55.31 85 LYS A C 1
ATOM 663 O O . LYS A 1 85 ? -41.976 -9.269 28.562 1.00 55.31 85 LYS A O 1
ATOM 668 N N . ARG A 1 86 ? -42.378 -7.670 27.033 1.00 66.19 86 ARG A N 1
ATOM 669 C CA . ARG A 1 86 ? -42.015 -6.537 27.902 1.00 66.19 86 ARG A CA 1
ATOM 670 C C . ARG A 1 86 ? -43.039 -6.460 29.035 1.00 66.19 86 ARG A C 1
ATOM 672 O O . ARG A 1 86 ? -44.226 -6.267 28.786 1.00 66.19 86 ARG A O 1
ATOM 679 N N . LYS A 1 87 ? -42.585 -6.646 30.274 1.00 69.06 87 LYS A N 1
ATOM 680 C CA . LYS A 1 87 ? -43.428 -6.516 31.467 1.00 69.06 87 LYS A CA 1
ATOM 681 C C . LYS A 1 87 ? -43.786 -5.038 31.633 1.00 69.06 87 LYS A C 1
ATOM 683 O O . LYS A 1 87 ? -42.907 -4.216 31.880 1.00 69.06 87 LYS A O 1
ATOM 688 N N . HIS A 1 88 ? -45.062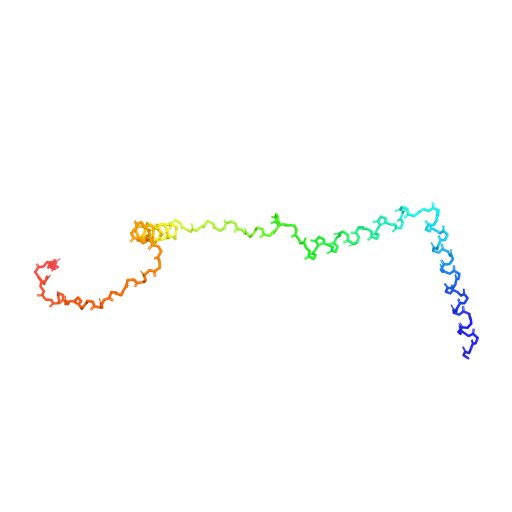 -4.711 31.464 1.00 69.25 88 HIS A N 1
ATOM 689 C CA . HIS A 1 88 ? -45.602 -3.408 31.826 1.00 69.25 88 HIS A CA 1
ATOM 690 C C . HIS A 1 88 ? -45.651 -3.329 33.356 1.00 69.25 88 HIS A C 1
ATOM 692 O O . HIS A 1 88 ? -46.525 -3.930 33.979 1.00 69.25 88 HIS A O 1
ATOM 698 N N . TYR A 1 89 ? -44.682 -2.646 33.960 1.00 69.50 89 TYR A N 1
ATOM 699 C CA . TYR A 1 89 ? -44.727 -2.326 35.382 1.00 69.50 89 TYR A CA 1
ATOM 700 C C . TYR A 1 89 ? -45.389 -0.958 35.539 1.00 69.50 89 TYR A C 1
ATOM 702 O O . TYR A 1 89 ? -44.828 0.026 35.052 1.00 69.50 89 TYR A O 1
ATOM 710 N N . PRO A 1 90 ? -46.568 -0.867 36.180 1.00 81.38 90 PRO A N 1
ATOM 711 C CA . PRO A 1 90 ? -47.095 0.430 36.565 1.00 81.38 90 PRO A CA 1
ATOM 712 C C . PRO A 1 90 ? -46.119 1.077 37.549 1.00 81.38 90 PRO A C 1
ATOM 714 O O . PRO A 1 90 ? -45.534 0.400 38.400 1.00 81.38 90 PRO A O 1
ATOM 717 N N . PHE A 1 91 ? -45.931 2.386 37.412 1.00 75.88 91 PHE A N 1
ATOM 718 C CA . PHE A 1 91 ? -45.223 3.174 38.407 1.00 75.88 91 PHE A CA 1
ATOM 719 C C . PHE A 1 91 ? -45.920 2.956 39.754 1.00 75.88 91 PHE A C 1
ATOM 721 O O . PHE A 1 91 ? -47.121 3.174 39.893 1.00 75.88 91 PHE A O 1
ATOM 728 N N . GLN A 1 92 ? -45.180 2.461 40.737 1.00 79.44 92 GLN A N 1
ATOM 729 C CA . GLN A 1 92 ? -45.638 2.481 42.115 1.00 79.44 92 GLN A CA 1
ATOM 730 C C . GLN A 1 92 ? -45.031 3.726 42.740 1.00 79.44 92 GLN A C 1
ATOM 732 O O . GLN A 1 92 ? -43.813 3.915 42.711 1.00 79.44 92 GLN A O 1
ATOM 737 N N . VAL A 1 93 ? -45.893 4.605 43.238 1.00 82.75 93 VAL A N 1
ATOM 738 C CA . VAL A 1 93 ? -45.465 5.750 44.032 1.00 82.75 93 VAL A CA 1
ATOM 739 C C . VAL A 1 93 ? -44.932 5.180 45.341 1.00 82.75 93 VAL A C 1
ATOM 741 O O . VAL A 1 93 ? -45.664 4.540 46.090 1.00 82.75 93 VAL A O 1
ATOM 744 N N . ILE A 1 94 ? -43.632 5.341 45.578 1.00 77.44 94 ILE A N 1
ATOM 745 C CA . ILE A 1 94 ? -43.058 5.096 46.897 1.00 77.44 94 ILE A CA 1
ATOM 746 C C . ILE A 1 94 ? -43.475 6.298 47.733 1.00 77.44 94 ILE A C 1
ATOM 748 O O . ILE A 1 94 ? -42.937 7.390 47.540 1.00 77.44 94 ILE A O 1
ATOM 752 N N . ASP A 1 95 ? -44.443 6.106 48.626 1.00 76.69 95 ASP A N 1
ATOM 753 C CA . ASP A 1 95 ? -44.769 7.122 49.617 1.00 76.69 95 ASP A CA 1
ATOM 754 C C . ASP A 1 95 ? -43.508 7.404 50.437 1.00 76.69 95 ASP A C 1
ATOM 756 O O . ASP A 1 95 ? -42.937 6.523 51.088 1.00 76.69 95 ASP A O 1
ATOM 760 N N . GLY A 1 96 ? -43.015 8.637 50.336 1.00 75.81 96 GLY A N 1
ATOM 761 C CA . GLY A 1 96 ? -41.820 9.051 51.050 1.00 75.81 96 GLY A CA 1
ATOM 762 C C . GLY A 1 96 ? -42.051 8.933 52.553 1.00 75.81 96 GLY A C 1
ATOM 763 O O . GLY A 1 96 ? -42.981 9.527 53.090 1.00 75.81 96 GLY A O 1
ATOM 764 N N . GLN A 1 97 ? -41.169 8.225 53.259 1.00 66.00 97 GLN A N 1
ATOM 765 C CA . GLN A 1 97 ? -41.140 8.188 54.727 1.00 66.00 97 GLN A CA 1
ATOM 766 C C . GLN A 1 97 ? -40.571 9.493 55.317 1.00 66.00 97 GLN A C 1
ATOM 768 O O . GLN A 1 97 ? -39.731 9.469 56.215 1.00 66.00 97 GLN A O 1
ATOM 773 N N . LYS A 1 98 ? -40.982 10.652 54.791 1.00 64.88 98 LYS A N 1
ATOM 774 C CA . LYS A 1 98 ? -40.519 11.949 55.286 1.00 64.88 98 LYS A CA 1
ATOM 775 C C . LYS A 1 98 ? -41.182 12.199 56.646 1.00 64.88 98 LYS A C 1
ATOM 777 O O . LYS A 1 98 ? -42.370 12.499 56.693 1.00 64.88 98 LYS A O 1
ATOM 782 N N . GLY A 1 99 ? -40.420 12.016 57.725 1.00 62.03 99 GLY A N 1
ATOM 783 C CA . GLY A 1 99 ? -40.842 12.277 59.108 1.00 62.03 99 GLY A CA 1
ATOM 784 C C . GLY A 1 99 ? -41.138 11.049 59.980 1.00 62.03 99 GLY A C 1
ATOM 785 O O . GLY A 1 99 ? -41.665 11.215 61.071 1.00 62.03 99 GLY A O 1
ATOM 786 N N . LYS A 1 100 ? -40.842 9.815 59.536 1.00 58.03 100 LYS A N 1
ATOM 787 C CA . LYS A 1 100 ? -41.017 8.599 60.372 1.00 58.03 100 LYS A CA 1
ATOM 788 C C . LYS A 1 100 ? -39.743 8.097 61.062 1.00 58.03 100 LYS A C 1
ATOM 790 O O . LYS A 1 100 ? -39.847 7.205 61.888 1.00 58.03 100 LYS A O 1
ATOM 795 N N . ASN A 1 101 ? -38.577 8.665 60.744 1.00 57.66 101 ASN A N 1
ATOM 796 C CA . ASN A 1 101 ? -37.284 8.270 61.323 1.00 57.66 101 ASN A CA 1
ATOM 797 C C . ASN A 1 101 ? -36.520 9.474 61.906 1.00 57.66 101 ASN A C 1
ATOM 799 O O . ASN A 1 101 ? -35.292 9.465 61.943 1.00 57.66 101 ASN A O 1
ATOM 803 N N . ASP A 1 102 ? -37.229 10.521 62.342 1.00 59.50 102 ASP A N 1
ATOM 804 C CA . ASP A 1 102 ? -36.595 11.681 62.992 1.00 59.50 102 ASP A CA 1
ATOM 805 C C . ASP A 1 102 ? -36.087 11.340 64.414 1.00 59.50 102 ASP A C 1
ATOM 807 O O . ASP A 1 102 ? -35.363 12.128 65.017 1.00 59.50 102 ASP A O 1
ATOM 811 N N . GLU A 1 103 ? -36.419 10.150 64.935 1.00 60.06 1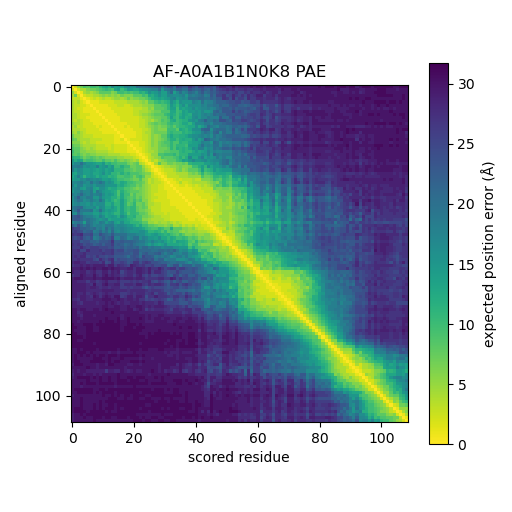03 GLU A N 1
ATOM 812 C CA . GLU A 1 103 ? -35.959 9.630 66.234 1.00 60.06 103 GLU A CA 1
ATOM 813 C C . GLU A 1 103 ? -34.577 8.945 66.173 1.00 60.06 103 GLU A C 1
ATOM 815 O O . GLU A 1 103 ? -33.919 8.821 67.202 1.00 60.06 103 GLU A O 1
ATOM 820 N N . ASP A 1 104 ? -34.093 8.574 64.978 1.00 62.28 104 ASP A N 1
ATOM 821 C CA . ASP A 1 104 ? -32.803 7.885 64.764 1.00 62.28 104 ASP A CA 1
ATOM 822 C C . ASP A 1 104 ? -31.667 8.838 64.330 1.00 62.28 104 ASP A C 1
ATOM 824 O O . ASP A 1 104 ? -30.625 8.416 63.816 1.00 62.28 104 ASP A O 1
ATOM 828 N N . LEU A 1 105 ? -31.841 10.151 64.516 1.00 66.00 105 LEU A N 1
ATOM 829 C CA . LEU A 1 105 ? -30.786 11.129 64.252 1.00 66.00 105 LEU A CA 1
ATOM 830 C C . LEU A 1 105 ? -29.909 11.288 65.509 1.00 66.00 105 LEU A C 1
ATOM 832 O O . LEU A 1 105 ? -30.409 11.756 66.536 1.00 66.00 105 LEU A O 1
ATOM 836 N N . PRO A 1 106 ? -28.608 10.933 65.480 1.00 71.25 106 PRO A N 1
ATOM 837 C CA . PRO A 1 106 ? -27.761 11.084 66.654 1.00 71.25 106 PRO A CA 1
ATOM 838 C C . PRO A 1 106 ? -27.661 12.564 67.033 1.00 71.25 106 PRO A C 1
ATOM 840 O O . PRO A 1 106 ? -27.219 13.404 66.246 1.00 71.25 106 PRO A O 1
ATOM 843 N N . LYS A 1 107 ? -28.088 12.877 68.260 1.00 70.00 107 LYS A N 1
ATOM 844 C CA . LYS A 1 107 ? -27.985 14.208 68.854 1.00 70.00 107 LYS A CA 1
ATOM 845 C C . LYS A 1 107 ? -26.506 14.518 69.058 1.00 70.00 107 LYS A C 1
ATOM 847 O O . LYS A 1 107 ? -25.855 13.899 69.896 1.00 70.00 107 LYS A O 1
ATOM 852 N N . TYR A 1 108 ? -25.979 15.436 68.256 1.00 68.88 108 TYR A N 1
ATOM 853 C CA . TYR A 1 108 ? -24.621 15.935 68.427 1.00 68.88 108 TYR A CA 1
ATOM 854 C C . TYR A 1 108 ? -24.498 16.561 69.824 1.00 68.88 108 TYR A C 1
ATOM 856 O O . TYR A 1 108 ? -25.211 17.516 70.142 1.00 68.88 108 TYR A O 1
ATOM 864 N N . HIS A 1 109 ? -23.638 15.962 70.646 1.00 58.19 109 HIS A N 1
ATOM 865 C CA . HIS A 1 109 ? -23.059 16.549 71.850 1.00 58.19 109 HIS A CA 1
ATOM 866 C C . HIS A 1 109 ? -21.671 17.083 71.506 1.00 58.19 109 HIS A C 1
ATOM 868 O O . HIS A 1 109 ? -20.968 16.398 70.725 1.00 58.19 109 HIS A O 1
#